Protein AF-A0A8T1H163-F1 (afdb_monomer_lite)

Foldseek 3Di:
DPPVLVVQLVCCQPPVDHDPPPVSRVVSVVCNVQWHADPNFIWGFDFDDDPPDPTDTATATEDEPVCVVVVVVDCCVDPVVPPDDDVSSVSVVVNHYDYDD

InterPro domains:
  IPR041588 Integrase zinc-binding domain [PF17921] (67-101)

Radius of gyration: 15.66 Å; chains: 1; bounding box: 33×38×44 Å

Sequence (101 aa):
MRTPWIPALIAFLKNDALALDPQLSTNTILMAPHYSVKNGVLMRKVHLIARAEPAQSLQVPLIPLPFISTLQRHCHSGVLAAHIGVNKTLDKVRKHAYWHG

Structure (mmCIF, N/CA/C/O backbone):
data_AF-A0A8T1H163-F1
#
_entry.id   AF-A0A8T1H163-F1
#
loop_
_atom_site.group_PDB
_atom_site.id
_atom_site.type_symbol
_atom_site.label_atom_id
_atom_site.label_alt_id
_atom_site.label_comp_id
_atom_site.label_asym_id
_atom_site.label_entity_id
_atom_site.label_seq_id
_atom_site.pdbx_PDB_ins_code
_atom_site.Cartn_x
_atom_site.Cartn_y
_atom_site.Cartn_z
_atom_site.occupancy
_atom_site.B_iso_or_equiv
_atom_site.auth_seq_id
_atom_site.auth_comp_id
_atom_site.auth_asym_id
_atom_site.auth_atom_id
_atom_site.pdbx_PDB_model_num
ATOM 1 N N . MET A 1 1 ? 4.248 -17.129 -0.485 1.00 49.00 1 MET A N 1
ATOM 2 C CA . MET A 1 1 ? 3.922 -16.648 0.875 1.00 49.00 1 MET A CA 1
ATOM 3 C C . MET A 1 1 ? 2.816 -15.608 0.751 1.00 49.00 1 MET A C 1
ATOM 5 O O . MET A 1 1 ? 2.981 -14.683 -0.035 1.00 49.00 1 MET A O 1
ATOM 9 N N . ARG A 1 2 ? 1.664 -15.781 1.416 1.00 58.44 2 ARG A N 1
ATOM 10 C CA . ARG A 1 2 ? 0.655 -14.708 1.497 1.00 58.44 2 ARG A CA 1
ATOM 11 C C . ARG A 1 2 ? 1.270 -13.583 2.323 1.00 58.44 2 ARG A C 1
ATOM 13 O O . ARG A 1 2 ? 1.722 -13.849 3.426 1.00 58.44 2 ARG A O 1
ATOM 20 N N . THR A 1 3 ? 1.319 -12.368 1.793 1.00 64.38 3 THR A N 1
ATOM 21 C CA . THR A 1 3 ? 1.699 -11.167 2.543 1.00 64.38 3 THR A CA 1
ATOM 22 C C . THR A 1 3 ? 0.478 -10.706 3.343 1.00 64.38 3 THR A C 1
ATOM 24 O O . THR A 1 3 ? -0.425 -10.109 2.755 1.00 64.38 3 THR A O 1
ATOM 27 N N . PRO A 1 4 ? 0.391 -10.994 4.659 1.00 82.44 4 PRO A N 1
ATOM 28 C CA . PRO A 1 4 ? -0.827 -10.763 5.446 1.00 82.44 4 PRO A CA 1
ATOM 29 C C . PRO A 1 4 ? -1.195 -9.276 5.560 1.00 82.44 4 PRO A C 1
ATOM 31 O O . PRO A 1 4 ? -2.347 -8.941 5.820 1.00 82.44 4 PRO A O 1
ATOM 34 N N . TRP A 1 5 ? -0.245 -8.378 5.293 1.00 89.88 5 TRP A N 1
ATOM 35 C CA . TRP A 1 5 ? -0.451 -6.933 5.336 1.00 89.88 5 TRP A CA 1
ATOM 36 C C . TRP A 1 5 ? -1.312 -6.386 4.193 1.00 89.88 5 TRP A C 1
ATOM 38 O O . TRP A 1 5 ? -2.024 -5.414 4.409 1.00 89.88 5 TRP A O 1
ATOM 48 N N . ILE A 1 6 ? -1.308 -6.993 2.997 1.00 90.12 6 ILE A N 1
ATOM 49 C CA . ILE A 1 6 ? -2.132 -6.514 1.871 1.00 90.12 6 ILE A CA 1
ATOM 50 C C . ILE A 1 6 ? -3.632 -6.606 2.197 1.00 90.12 6 ILE A C 1
ATOM 52 O O . ILE A 1 6 ? -4.313 -5.584 2.108 1.00 90.12 6 ILE A O 1
ATOM 56 N N . PRO A 1 7 ? -4.180 -7.779 2.580 1.00 91.38 7 PRO A N 1
ATOM 57 C CA . PRO A 1 7 ? -5.593 -7.871 2.931 1.00 91.38 7 PRO A CA 1
ATOM 58 C C . PRO A 1 7 ? -5.935 -7.060 4.186 1.00 91.38 7 PRO A C 1
ATOM 60 O O . PRO A 1 7 ? -7.007 -6.464 4.218 1.00 91.38 7 PRO A O 1
ATOM 63 N N . ALA A 1 8 ? -5.032 -6.966 5.172 1.00 93.31 8 ALA A N 1
ATOM 64 C CA . ALA A 1 8 ? -5.236 -6.123 6.353 1.00 93.31 8 ALA A CA 1
ATOM 65 C C . ALA A 1 8 ? -5.370 -4.637 5.981 1.00 93.31 8 ALA A C 1
ATOM 67 O O . ALA A 1 8 ? -6.300 -3.964 6.414 1.00 93.31 8 ALA A O 1
ATOM 68 N N . LEU A 1 9 ? -4.499 -4.143 5.099 1.00 94.31 9 LEU A N 1
ATOM 69 C CA . LEU A 1 9 ? -4.531 -2.760 4.640 1.00 94.31 9 LEU A CA 1
ATOM 70 C C . LEU A 1 9 ? -5.759 -2.462 3.774 1.00 94.31 9 LEU A C 1
ATOM 72 O O . LEU A 1 9 ? -6.343 -1.390 3.895 1.00 94.31 9 LEU A O 1
ATOM 76 N N . ILE A 1 10 ? -6.191 -3.406 2.930 1.00 93.50 10 ILE A N 1
ATOM 77 C CA . ILE A 1 10 ? -7.447 -3.272 2.176 1.00 93.50 10 ILE A CA 1
ATOM 78 C C . ILE A 1 10 ? -8.646 -3.216 3.129 1.00 93.50 10 ILE A C 1
ATOM 80 O O . ILE A 1 10 ? -9.531 -2.387 2.930 1.00 93.50 10 ILE A O 1
ATOM 84 N N . ALA A 1 11 ? -8.689 -4.082 4.145 1.00 94.44 11 ALA A N 1
ATOM 85 C CA . ALA A 1 11 ? -9.774 -4.105 5.122 1.00 94.44 11 ALA A CA 1
ATOM 86 C C . ALA A 1 11 ? -9.848 -2.792 5.914 1.00 94.44 11 ALA A C 1
ATOM 88 O O . ALA A 1 11 ? -10.935 -2.227 6.041 1.00 94.44 11 ALA A O 1
ATOM 89 N N . PHE A 1 12 ? -8.698 -2.271 6.349 1.00 95.69 12 PHE A N 1
ATOM 90 C CA . PHE A 1 12 ? -8.604 -0.986 7.035 1.00 95.69 12 PHE A CA 1
ATOM 91 C C . PHE A 1 12 ? -9.043 0.178 6.140 1.00 95.69 12 PHE A C 1
ATOM 93 O O . PHE A 1 12 ? -9.934 0.929 6.502 1.00 95.69 12 PHE A O 1
ATOM 100 N N . LEU A 1 13 ? -8.502 0.292 4.925 1.00 95.31 13 LEU A N 1
ATOM 101 C CA . LEU A 1 13 ? -8.815 1.413 4.029 1.00 95.31 13 LEU A CA 1
ATOM 102 C C . LEU A 1 13 ? -10.259 1.417 3.505 1.00 95.31 13 LEU A C 1
ATOM 104 O O . LEU A 1 13 ? -10.735 2.462 3.068 1.00 95.31 13 LEU A O 1
ATOM 108 N N . LYS A 1 14 ? -10.931 0.260 3.462 1.00 95.12 14 LYS A N 1
ATOM 109 C CA . LYS A 1 14 ? -12.318 0.161 2.981 1.00 95.12 14 LYS A CA 1
ATOM 110 C C . LYS A 1 14 ? -13.354 0.248 4.096 1.00 95.12 14 LYS A C 1
ATOM 112 O O . LYS A 1 14 ? -14.446 0.733 3.832 1.00 95.12 14 LYS A O 1
ATOM 117 N N . ASN A 1 15 ? -13.044 -0.294 5.273 1.00 95.06 15 ASN A N 1
ATOM 118 C CA . ASN A 1 15 ? -14.032 -0.553 6.322 1.00 95.06 15 ASN A CA 1
ATOM 119 C C . ASN A 1 15 ? -13.552 -0.143 7.727 1.00 95.06 15 ASN A C 1
ATOM 121 O O . ASN A 1 15 ? -14.170 -0.561 8.701 1.00 95.06 15 ASN A O 1
ATOM 125 N N . ASP A 1 16 ? -12.414 0.550 7.849 1.00 94.31 16 ASP A N 1
ATOM 126 C CA . ASP A 1 16 ? -11.757 0.886 9.125 1.00 94.31 16 ASP A CA 1
ATOM 127 C C . ASP A 1 16 ? -11.482 -0.337 10.028 1.00 94.31 16 ASP A C 1
ATOM 129 O O . ASP A 1 16 ? -11.319 -0.238 11.244 1.00 94.31 16 ASP A O 1
ATOM 133 N N . ALA A 1 17 ? -11.386 -1.526 9.423 1.00 96.12 17 ALA A N 1
ATOM 134 C CA . ALA A 1 17 ? -11.174 -2.783 10.128 1.00 96.12 17 ALA A CA 1
ATOM 135 C C . ALA A 1 17 ? -9.678 -3.044 10.364 1.00 96.12 17 ALA A C 1
ATOM 137 O O . ALA A 1 17 ? -8.922 -3.299 9.423 1.00 96.12 17 ALA A O 1
AT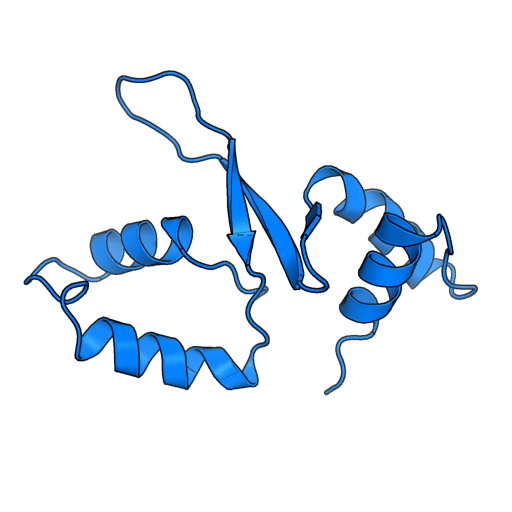OM 138 N N . LEU A 1 18 ? -9.259 -3.023 11.630 1.00 94.81 18 LEU A N 1
ATOM 139 C CA . LEU A 1 18 ? -7.894 -3.346 12.046 1.00 94.81 18 LEU A CA 1
ATOM 140 C C . LEU A 1 18 ? -7.739 -4.827 12.405 1.00 94.81 18 LEU A C 1
ATOM 142 O O . LEU A 1 18 ? -8.655 -5.471 12.913 1.00 94.81 18 LEU A O 1
ATOM 146 N N . ALA A 1 19 ? -6.546 -5.365 12.156 1.00 93.38 19 ALA A N 1
ATOM 147 C CA . ALA A 1 19 ? -6.193 -6.707 12.601 1.00 93.38 19 ALA A CA 1
ATOM 148 C C . ALA A 1 19 ? -6.086 -6.770 14.134 1.00 93.38 19 ALA A C 1
ATOM 150 O O . ALA A 1 19 ? -5.628 -5.823 14.767 1.00 93.38 19 ALA A O 1
ATOM 151 N N . LEU A 1 20 ? -6.448 -7.915 14.720 1.00 93.50 20 LEU A N 1
ATOM 152 C CA . LEU A 1 20 ? -6.250 -8.170 16.155 1.00 93.50 20 LEU A CA 1
ATOM 153 C C . LEU A 1 20 ? -4.771 -8.324 16.524 1.00 93.50 20 LEU A C 1
ATOM 155 O O . LEU A 1 20 ? -4.391 -8.080 17.664 1.00 93.50 20 LEU A O 1
ATOM 159 N N . ASP A 1 21 ? -3.943 -8.725 15.559 1.00 94.50 21 ASP A N 1
ATOM 160 C CA . ASP A 1 21 ? -2.500 -8.800 15.735 1.00 94.50 21 ASP A CA 1
ATOM 161 C C . ASP A 1 21 ? -1.910 -7.382 15.921 1.00 94.50 21 ASP A C 1
ATOM 163 O O . ASP A 1 21 ? -2.026 -6.555 15.006 1.00 94.50 21 ASP A O 1
ATOM 167 N N . PRO A 1 22 ? -1.280 -7.071 17.074 1.00 93.19 22 PRO A N 1
ATOM 168 C CA . PRO A 1 22 ? -0.804 -5.720 17.385 1.00 93.19 22 PRO A CA 1
ATOM 169 C C . PRO A 1 22 ? 0.275 -5.204 16.428 1.00 93.19 22 PRO A C 1
ATOM 171 O O . PRO A 1 22 ? 0.345 -4.007 16.136 1.00 93.19 22 PRO A O 1
ATOM 174 N N . GLN A 1 23 ? 1.127 -6.096 15.920 1.00 93.81 23 GLN A N 1
ATOM 175 C CA . GLN A 1 23 ? 2.190 -5.719 14.996 1.00 93.81 23 GLN A CA 1
ATOM 176 C C . GLN A 1 23 ? 1.609 -5.376 13.620 1.00 93.81 23 GLN A C 1
ATOM 178 O O . GLN A 1 23 ? 1.959 -4.357 13.021 1.00 93.81 23 GLN A O 1
ATOM 183 N N . LEU A 1 24 ? 0.687 -6.197 13.125 1.00 94.06 24 LEU A N 1
ATOM 184 C CA . LEU A 1 24 ? 0.003 -5.997 11.857 1.00 94.06 24 LEU A CA 1
ATOM 185 C C . LEU A 1 24 ? -0.885 -4.752 11.876 1.00 94.06 24 LEU A C 1
ATOM 187 O O . LEU A 1 24 ? -0.895 -4.015 10.890 1.00 94.06 24 LEU A O 1
ATOM 191 N N . SER A 1 25 ? -1.599 -4.484 12.971 1.00 94.56 25 SER A N 1
ATOM 192 C CA . SER A 1 25 ? -2.420 -3.276 13.109 1.00 94.56 25 SER A CA 1
ATOM 193 C C . SER A 1 25 ? -1.567 -2.008 13.147 1.00 94.56 25 SER A C 1
ATOM 195 O O . SER A 1 25 ? -1.829 -1.082 12.379 1.00 94.56 25 SER A O 1
ATOM 197 N N . THR A 1 26 ? -0.480 -2.002 13.926 1.00 96.06 26 THR A N 1
ATOM 198 C CA . THR A 1 26 ? 0.488 -0.892 13.959 1.00 96.06 26 THR A CA 1
ATOM 199 C C . THR A 1 26 ? 1.063 -0.623 12.569 1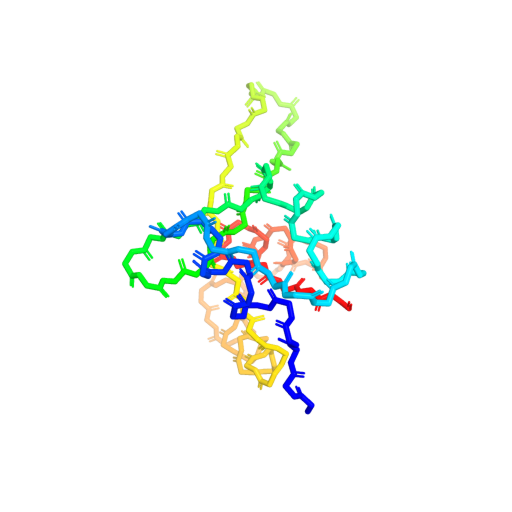.00 96.06 26 THR A C 1
ATOM 201 O O . THR A 1 26 ? 1.020 0.506 12.078 1.00 96.06 26 THR A O 1
ATOM 204 N N . ASN A 1 27 ? 1.532 -1.669 11.882 1.00 93.44 27 ASN A N 1
ATOM 205 C CA . ASN A 1 27 ? 2.056 -1.545 10.522 1.00 93.44 27 ASN A CA 1
ATOM 206 C C . ASN A 1 27 ? 0.995 -1.029 9.541 1.00 93.44 27 ASN A C 1
ATOM 208 O O . ASN A 1 27 ? 1.296 -0.197 8.688 1.00 93.44 27 ASN A O 1
ATOM 212 N N . THR A 1 28 ? -0.254 -1.478 9.675 1.00 95.19 28 THR A N 1
ATOM 213 C CA . THR A 1 28 ? -1.370 -1.031 8.830 1.00 95.19 28 THR A CA 1
ATOM 214 C C . THR A 1 28 ? -1.612 0.472 8.977 1.00 95.19 28 THR A C 1
ATOM 216 O O . THR A 1 28 ? -1.694 1.169 7.965 1.00 95.19 28 THR A O 1
ATOM 219 N N . ILE A 1 29 ? -1.638 0.985 10.211 1.00 95.81 29 ILE A N 1
ATOM 220 C C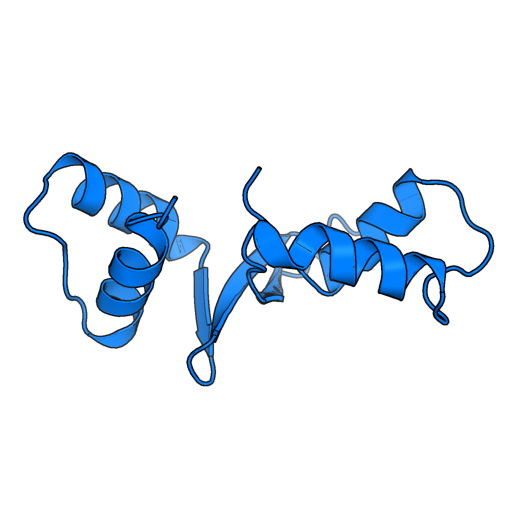A . ILE A 1 29 ? -1.817 2.417 10.498 1.00 95.81 29 ILE A CA 1
ATOM 221 C C . ILE A 1 29 ? -0.665 3.238 9.910 1.00 95.81 29 ILE A C 1
ATOM 223 O O . ILE A 1 29 ? -0.904 4.240 9.238 1.00 95.81 29 ILE A O 1
ATOM 227 N N . LEU A 1 30 ? 0.581 2.794 10.102 1.00 95.38 30 LEU A N 1
ATOM 228 C CA . LEU A 1 30 ? 1.759 3.488 9.570 1.00 95.38 30 LEU A CA 1
ATOM 229 C C . LEU A 1 30 ? 1.778 3.514 8.035 1.00 95.38 30 LEU A C 1
ATOM 231 O O . LEU A 1 30 ? 2.225 4.483 7.423 1.00 95.38 30 LEU A O 1
ATOM 235 N N . MET A 1 31 ? 1.289 2.455 7.391 1.00 93.94 31 MET A N 1
ATOM 236 C CA . MET A 1 31 ? 1.272 2.353 5.935 1.00 93.94 31 MET A CA 1
ATOM 237 C C . MET A 1 31 ? 0.117 3.130 5.297 1.00 93.94 31 MET A C 1
ATOM 239 O O . MET A 1 31 ? 0.308 3.689 4.214 1.00 93.94 31 MET A O 1
ATOM 243 N N . ALA A 1 32 ? -1.056 3.182 5.935 1.00 94.94 32 ALA A N 1
ATOM 244 C CA . ALA A 1 32 ? -2.300 3.706 5.365 1.00 94.94 32 ALA A CA 1
ATOM 245 C C . ALA A 1 32 ? -2.197 5.077 4.667 1.00 94.94 32 ALA A C 1
ATOM 247 O O . ALA A 1 32 ? -2.722 5.194 3.556 1.00 94.94 32 ALA A O 1
ATOM 248 N N . PRO A 1 33 ? -1.468 6.087 5.189 1.00 94.38 33 PRO A N 1
ATOM 249 C CA . PRO A 1 33 ? -1.339 7.383 4.519 1.00 94.38 33 PRO A CA 1
ATOM 250 C C . PRO A 1 33 ? -0.781 7.293 3.094 1.00 94.38 33 PRO A C 1
ATOM 252 O O . PRO A 1 33 ? -1.101 8.128 2.241 1.00 94.38 33 PRO A O 1
ATOM 255 N N . HIS A 1 34 ? 0.022 6.266 2.810 1.00 92.94 34 HIS A N 1
ATOM 256 C CA . HIS A 1 34 ? 0.682 6.066 1.525 1.00 92.94 34 HIS A CA 1
ATOM 257 C C . HIS A 1 34 ? -0.122 5.234 0.526 1.00 92.94 34 HIS A C 1
ATOM 259 O O . HIS A 1 34 ? 0.345 5.036 -0.598 1.00 92.94 34 HIS A O 1
ATOM 265 N N . TYR A 1 35 ? -1.296 4.736 0.904 1.00 94.19 35 TYR A N 1
ATOM 266 C CA . TYR A 1 35 ? -2.105 3.874 0.052 1.00 94.19 35 TYR A CA 1
ATOM 267 C C . TYR A 1 35 ? -3.543 4.386 -0.081 1.00 94.19 35 TYR A C 1
ATOM 269 O O . TYR A 1 35 ? -3.987 5.290 0.625 1.00 94.19 35 TYR A O 1
ATOM 277 N N . SER A 1 36 ? -4.255 3.835 -1.054 1.00 94.25 36 SER A N 1
ATOM 278 C CA . SER A 1 36 ? -5.697 3.985 -1.251 1.00 94.25 36 SER A CA 1
ATOM 279 C C . SER A 1 36 ? -6.234 2.726 -1.928 1.00 94.25 36 SER A C 1
ATOM 281 O O . SER A 1 36 ? -5.467 1.963 -2.513 1.00 94.25 36 SER A O 1
ATOM 283 N N . VAL A 1 37 ? -7.544 2.490 -1.875 1.00 94.12 37 VAL A N 1
ATOM 284 C CA . VAL A 1 37 ? -8.179 1.419 -2.654 1.00 94.12 37 VAL A CA 1
ATOM 285 C C . VAL A 1 37 ? -9.048 2.042 -3.739 1.00 94.12 37 VAL A C 1
ATOM 287 O O . VAL A 1 37 ? -9.894 2.885 -3.451 1.00 94.12 37 VAL A O 1
ATOM 290 N N . LYS A 1 38 ? -8.850 1.626 -4.991 1.00 91.81 38 LYS A N 1
ATOM 291 C CA . LYS A 1 38 ? -9.672 2.032 -6.140 1.00 91.81 38 LYS A CA 1
ATOM 292 C C . LYS A 1 38 ? -10.112 0.794 -6.903 1.00 91.81 38 LYS A C 1
ATOM 294 O O . LYS A 1 38 ? -9.272 -0.012 -7.282 1.00 91.81 38 LYS A O 1
ATOM 299 N N . ASN A 1 39 ? -11.418 0.631 -7.116 1.00 88.88 39 ASN A N 1
ATOM 300 C CA . ASN A 1 39 ? -11.995 -0.507 -7.851 1.00 88.88 39 ASN A CA 1
ATOM 301 C C . ASN A 1 39 ? -11.498 -1.881 -7.352 1.00 88.88 39 ASN A C 1
ATOM 303 O O . ASN A 1 39 ? -11.235 -2.783 -8.137 1.00 88.88 39 ASN A O 1
ATOM 307 N N . GLY A 1 40 ? -11.309 -2.027 -6.036 1.00 85.00 40 GLY A N 1
ATOM 308 C CA . GLY A 1 40 ? -10.792 -3.261 -5.431 1.00 85.00 40 GLY A CA 1
ATOM 309 C C . GLY A 1 40 ? -9.277 -3.470 -5.552 1.00 85.00 40 GLY A C 1
ATOM 310 O O . GLY A 1 40 ? -8.766 -4.446 -5.012 1.00 85.00 40 GLY A O 1
ATOM 311 N N . VAL A 1 41 ? -8.550 -2.552 -6.192 1.00 88.06 41 VAL A N 1
ATOM 312 C CA . VAL A 1 41 ? -7.090 -2.585 -6.322 1.00 88.06 41 VAL A CA 1
ATOM 313 C C . VAL A 1 41 ? -6.454 -1.668 -5.283 1.00 88.06 41 VAL A C 1
ATOM 315 O O . VAL A 1 41 ? -6.867 -0.519 -5.109 1.00 88.06 41 VAL A O 1
ATOM 318 N N . LEU A 1 42 ? -5.431 -2.173 -4.592 1.00 92.38 42 LEU A N 1
ATOM 319 C CA . LEU A 1 42 ? -4.612 -1.378 -3.683 1.00 92.38 42 LEU A CA 1
ATOM 320 C C . LEU A 1 42 ? -3.649 -0.509 -4.501 1.00 92.38 42 LEU A C 1
ATOM 322 O O . LEU A 1 42 ? -2.847 -1.015 -5.284 1.00 92.38 42 LEU A O 1
ATOM 326 N N . MET A 1 43 ? -3.728 0.800 -4.313 1.00 93.44 43 MET A N 1
ATOM 327 C CA . MET A 1 43 ? -2.945 1.805 -5.022 1.00 93.44 43 MET A CA 1
ATOM 328 C C . MET A 1 43 ? -1.903 2.401 -4.077 1.00 93.44 43 MET A C 1
ATOM 330 O O . MET A 1 43 ? -2.227 2.772 -2.950 1.00 93.44 43 MET A O 1
ATOM 334 N N . ARG A 1 44 ? -0.657 2.535 -4.533 1.00 92.56 44 ARG A N 1
ATOM 335 C CA . ARG A 1 44 ? 0.417 3.241 -3.829 1.00 92.56 44 ARG A CA 1
ATOM 336 C C . ARG A 1 44 ? 0.469 4.691 -4.295 1.00 92.56 44 ARG A C 1
ATOM 338 O O . ARG A 1 44 ? 0.542 4.953 -5.494 1.00 92.56 44 ARG A O 1
ATOM 345 N N . LYS A 1 45 ? 0.515 5.624 -3.345 1.00 90.38 45 LYS A N 1
ATOM 346 C CA . LYS A 1 45 ? 0.895 7.016 -3.593 1.00 90.38 45 LYS A CA 1
ATOM 347 C C . LYS A 1 45 ? 2.410 7.082 -3.780 1.00 90.38 45 LYS A C 1
ATOM 349 O O . LYS A 1 45 ? 3.170 6.705 -2.882 1.00 90.38 45 LYS A O 1
ATOM 354 N N . VAL A 1 46 ? 2.847 7.531 -4.948 1.00 84.81 46 VAL A N 1
ATOM 355 C CA . VAL A 1 46 ? 4.256 7.722 -5.295 1.00 84.81 46 VAL A CA 1
ATOM 356 C C . VAL A 1 46 ? 4.502 9.196 -5.577 1.00 84.81 46 VAL A C 1
ATOM 358 O O . VAL A 1 46 ? 3.748 9.837 -6.306 1.00 84.81 46 VAL A O 1
ATOM 361 N N . HIS A 1 47 ? 5.559 9.740 -4.983 1.00 80.25 47 HIS A N 1
ATOM 362 C CA . HIS A 1 47 ? 6.006 11.093 -5.279 1.00 80.25 47 HIS A CA 1
ATOM 363 C C . HIS A 1 47 ? 7.004 11.020 -6.422 1.00 80.25 47 HIS A C 1
ATOM 365 O O . HIS A 1 47 ? 8.069 10.413 -6.290 1.00 80.25 47 HIS A O 1
ATOM 371 N N . LEU A 1 48 ? 6.642 11.611 -7.555 1.00 68.62 48 LEU A N 1
ATOM 372 C CA . LEU A 1 48 ? 7.570 11.767 -8.660 1.00 68.62 48 LEU A CA 1
ATOM 373 C C . LEU A 1 48 ? 8.358 13.050 -8.422 1.00 68.62 48 LEU A C 1
ATOM 375 O O . LEU A 1 48 ? 7.785 14.137 -8.361 1.00 68.62 48 LEU A O 1
ATOM 379 N N . ILE A 1 49 ? 9.676 12.921 -8.286 1.00 63.59 49 ILE A N 1
ATOM 380 C CA . ILE A 1 49 ? 10.560 14.084 -8.290 1.00 63.59 49 ILE A CA 1
ATOM 381 C C . ILE A 1 49 ? 10.570 14.617 -9.724 1.00 63.59 49 ILE A C 1
ATOM 383 O O . ILE A 1 49 ? 11.175 14.018 -10.615 1.00 63.59 49 ILE A O 1
ATOM 387 N N . ALA A 1 50 ? 9.872 15.724 -9.963 1.00 57.72 50 ALA A N 1
ATOM 388 C CA . ALA A 1 50 ? 9.980 16.463 -11.209 1.00 57.72 50 ALA A CA 1
ATOM 389 C C . ALA A 1 50 ? 11.073 17.528 -11.059 1.00 57.72 50 ALA A C 1
ATOM 391 O O . ALA A 1 50 ? 11.119 18.250 -10.070 1.00 57.72 50 ALA A O 1
ATOM 392 N N . ARG A 1 51 ? 11.983 17.613 -12.038 1.00 58.41 51 ARG A N 1
ATOM 393 C CA . ARG A 1 51 ? 13.110 18.564 -12.010 1.00 58.41 51 ARG A CA 1
ATOM 394 C C . ARG A 1 51 ? 12.697 20.019 -12.291 1.00 58.41 51 ARG A C 1
ATOM 396 O O . ARG A 1 51 ? 13.533 20.898 -12.134 1.00 58.41 51 ARG A O 1
ATOM 403 N N . ALA A 1 52 ? 11.457 20.261 -12.724 1.00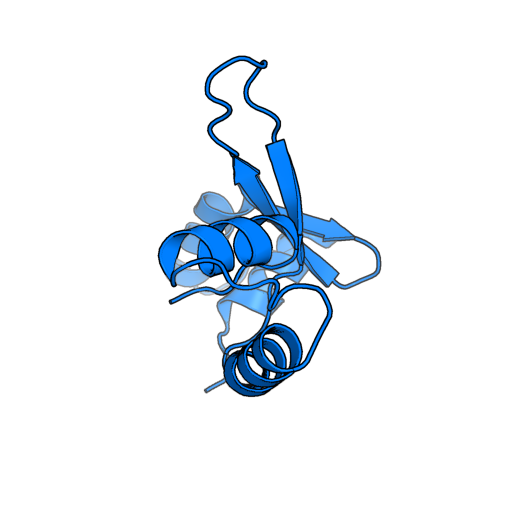 56.56 52 ALA A N 1
ATOM 404 C CA . ALA A 1 52 ? 10.983 21.580 -13.161 1.00 56.56 52 ALA A CA 1
ATOM 405 C C . ALA A 1 52 ? 9.474 21.834 -12.937 1.00 56.56 52 ALA A C 1
ATOM 407 O O . ALA A 1 52 ? 8.988 22.892 -13.305 1.00 56.56 52 ALA A O 1
ATOM 408 N N . GLU A 1 53 ? 8.735 20.894 -12.337 1.00 57.75 53 GLU A N 1
ATOM 409 C CA . GLU A 1 53 ? 7.282 20.990 -12.106 1.00 57.75 53 GLU A CA 1
ATOM 410 C C . GLU A 1 53 ? 6.979 20.724 -10.623 1.00 57.75 53 GLU A C 1
ATOM 412 O O . GLU A 1 53 ? 7.784 20.055 -9.962 1.00 57.75 53 GLU A O 1
ATOM 417 N N . PRO A 1 54 ? 5.834 21.181 -10.078 1.00 58.78 54 PRO A N 1
ATOM 418 C CA . PRO A 1 54 ? 5.421 20.824 -8.725 1.00 58.78 54 PRO A CA 1
ATOM 419 C C . PRO A 1 54 ? 5.431 19.303 -8.545 1.00 58.78 54 PRO A C 1
ATOM 421 O O . PRO A 1 54 ? 5.001 18.567 -9.435 1.00 58.78 54 PRO A O 1
ATOM 424 N N . ALA A 1 55 ? 5.918 18.817 -7.401 1.00 62.81 55 ALA A N 1
ATOM 425 C CA . ALA A 1 55 ? 5.929 17.388 -7.106 1.00 62.81 55 ALA A CA 1
ATOM 426 C C . ALA A 1 55 ? 4.499 16.828 -7.183 1.00 62.81 55 ALA A C 1
ATOM 428 O O . ALA A 1 55 ? 3.656 17.114 -6.333 1.00 62.81 55 ALA A O 1
ATOM 429 N N . GLN A 1 56 ? 4.217 16.031 -8.212 1.00 63.31 56 GLN A N 1
ATOM 430 C CA . GLN A 1 56 ? 2.912 15.401 -8.377 1.00 63.31 56 GLN A CA 1
ATOM 431 C C . GLN A 1 56 ? 2.893 14.082 -7.601 1.00 63.31 56 GLN A C 1
ATOM 433 O O . GLN A 1 56 ? 3.770 13.225 -7.765 1.00 63.31 56 GLN A O 1
ATOM 438 N N . SER A 1 57 ? 1.883 13.915 -6.745 1.00 72.62 57 SER A N 1
ATOM 439 C CA . SER A 1 57 ? 1.575 12.625 -6.130 1.00 72.62 57 SER A CA 1
ATOM 440 C C . SER A 1 57 ? 0.764 11.798 -7.123 1.00 72.62 57 SER A C 1
ATOM 442 O O . SER A 1 57 ? -0.367 12.151 -7.458 1.00 72.62 57 SER A O 1
ATOM 444 N N . LEU A 1 58 ? 1.344 10.707 -7.617 1.00 83.69 58 LEU A N 1
ATOM 445 C CA . LEU A 1 58 ? 0.672 9.770 -8.510 1.00 83.69 58 LEU A CA 1
ATOM 446 C C . LEU A 1 58 ? 0.164 8.565 -7.716 1.00 83.69 58 LEU A C 1
ATOM 448 O O . LEU A 1 58 ? 0.785 8.146 -6.743 1.00 83.69 58 LEU A O 1
ATOM 452 N N . GLN A 1 59 ? -0.957 7.984 -8.136 1.00 88.56 59 GLN A N 1
ATOM 453 C CA . GLN A 1 59 ? -1.447 6.717 -7.594 1.00 88.56 59 GLN A CA 1
ATOM 454 C C . GLN A 1 59 ? -1.234 5.610 -8.620 1.00 88.56 59 GLN A C 1
ATOM 456 O O . GLN A 1 59 ? -1.801 5.667 -9.708 1.00 88.56 59 GLN A O 1
ATOM 461 N N . VAL A 1 60 ? -0.451 4.597 -8.257 1.00 89.00 60 VAL A N 1
ATOM 462 C CA . VAL A 1 60 ? -0.131 3.452 -9.122 1.00 89.00 60 VAL A CA 1
ATOM 463 C C . VAL A 1 60 ? -0.571 2.139 -8.471 1.00 89.00 60 VAL A C 1
ATOM 465 O O . VAL A 1 60 ? -0.526 2.041 -7.244 1.00 89.00 60 VAL A O 1
ATOM 468 N N . PRO A 1 61 ? -1.005 1.124 -9.236 1.00 90.31 61 PRO A N 1
ATOM 469 C CA . PRO A 1 61 ? -1.394 -0.170 -8.681 1.00 90.31 61 PRO A CA 1
ATOM 470 C C . PRO A 1 61 ? -0.221 -0.868 -7.979 1.00 90.31 61 PRO A C 1
ATOM 472 O O . PRO A 1 61 ? 0.905 -0.879 -8.488 1.00 90.31 61 PRO A O 1
ATOM 475 N N . LEU A 1 62 ? -0.496 -1.477 -6.819 1.00 89.25 62 LEU A N 1
ATOM 476 C CA . LEU A 1 62 ? 0.414 -2.410 -6.162 1.00 89.25 62 LEU A CA 1
ATOM 477 C C . LEU A 1 62 ? 0.386 -3.749 -6.907 1.00 89.25 62 LEU A C 1
ATOM 479 O O . LEU A 1 62 ? -0.656 -4.392 -7.023 1.00 89.25 62 LEU A O 1
ATOM 483 N N . ILE A 1 63 ? 1.551 -4.193 -7.354 1.00 86.00 63 ILE A N 1
ATOM 484 C CA . ILE A 1 63 ? 1.743 -5.450 -8.060 1.00 86.00 63 ILE A CA 1
ATOM 485 C C . ILE A 1 63 ? 2.291 -6.494 -7.083 1.00 86.00 63 ILE A C 1
ATOM 487 O O . ILE A 1 63 ? 3.346 -6.270 -6.481 1.00 86.00 63 ILE A O 1
ATOM 491 N N . PRO A 1 64 ? 1.625 -7.650 -6.924 1.00 77.38 64 PRO A N 1
ATOM 492 C CA . PRO A 1 64 ? 2.155 -8.738 -6.112 1.00 77.38 64 PRO A CA 1
ATOM 493 C C . PRO A 1 64 ? 3.429 -9.335 -6.727 1.00 77.38 64 PRO A C 1
ATOM 495 O O . PRO A 1 64 ? 3.513 -9.496 -7.946 1.00 77.38 64 PRO A O 1
ATOM 498 N N . LEU A 1 65 ? 4.382 -9.741 -5.877 1.00 76.94 65 LEU A N 1
ATOM 499 C CA . LEU A 1 65 ? 5.687 -10.288 -6.286 1.00 76.94 65 LEU A CA 1
ATOM 500 C C . LEU A 1 65 ? 5.628 -11.336 -7.423 1.00 76.94 65 LEU A C 1
ATOM 502 O O . LEU A 1 65 ? 6.419 -11.216 -8.359 1.00 76.94 65 LEU A O 1
ATOM 506 N N . PRO A 1 66 ? 4.689 -12.312 -7.433 1.00 77.25 66 PRO A N 1
ATOM 507 C CA . PRO A 1 66 ? 4.617 -13.312 -8.504 1.00 77.25 66 PRO A CA 1
ATOM 508 C C . PRO A 1 66 ? 4.385 -12.733 -9.908 1.00 77.25 66 PRO A C 1
ATOM 510 O O . PRO A 1 66 ? 4.720 -13.376 -10.897 1.00 77.25 66 PRO A O 1
ATOM 513 N N . PHE A 1 67 ? 3.824 -11.525 -10.011 1.00 75.12 67 PHE A N 1
ATOM 514 C CA . PHE A 1 67 ? 3.509 -10.877 -11.286 1.00 75.12 67 PHE A CA 1
ATOM 515 C C . PHE A 1 67 ? 4.626 -9.953 -11.791 1.00 75.12 67 PHE A C 1
ATOM 517 O O . PHE A 1 67 ? 4.560 -9.493 -12.933 1.00 75.12 67 PHE A O 1
ATOM 524 N N . ILE A 1 68 ? 5.668 -9.699 -10.988 1.00 74.75 68 ILE A N 1
ATOM 525 C CA . ILE A 1 68 ? 6.766 -8.790 -11.354 1.00 74.75 68 ILE A CA 1
ATOM 526 C C . ILE A 1 68 ? 7.497 -9.282 -12.602 1.00 74.75 68 ILE A C 1
ATOM 528 O O . ILE A 1 68 ? 7.735 -8.492 -13.512 1.00 74.75 68 ILE A O 1
ATOM 532 N N . SER A 1 69 ? 7.808 -10.577 -12.688 1.00 71.50 69 SER A N 1
ATOM 533 C CA . SER A 1 69 ? 8.518 -11.150 -13.842 1.00 71.50 69 SER A CA 1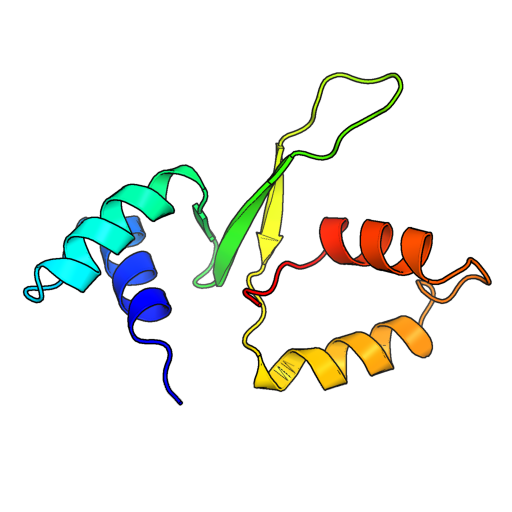
ATOM 534 C C . SER A 1 69 ? 7.713 -11.020 -15.141 1.00 71.50 69 SER A C 1
ATOM 536 O O . SER A 1 69 ? 8.268 -10.758 -16.209 1.00 71.50 69 SER A O 1
ATOM 538 N N . THR A 1 70 ? 6.387 -11.133 -15.052 1.00 75.50 70 THR A N 1
ATOM 539 C CA . THR A 1 70 ? 5.473 -10.917 -16.178 1.00 75.50 70 THR A CA 1
ATOM 540 C C . THR A 1 70 ? 5.452 -9.457 -16.613 1.00 75.50 70 THR A C 1
ATOM 542 O O . THR A 1 70 ? 5.526 -9.191 -17.812 1.00 75.50 70 THR A O 1
ATOM 545 N N . LEU A 1 71 ? 5.423 -8.510 -15.669 1.00 70.31 71 LEU A N 1
ATOM 546 C CA . LEU A 1 71 ? 5.523 -7.086 -15.995 1.00 70.31 71 LEU A CA 1
ATOM 547 C C . LEU A 1 71 ? 6.879 -6.719 -16.586 1.00 70.31 71 LEU A C 1
ATOM 549 O O . LEU A 1 71 ? 6.919 -5.998 -17.574 1.00 70.31 71 LEU A O 1
ATOM 553 N N . GLN A 1 72 ? 7.979 -7.233 -16.037 1.00 68.94 72 GLN A N 1
ATOM 554 C CA . GLN A 1 72 ? 9.318 -6.995 -16.575 1.00 68.94 72 GLN A CA 1
ATOM 555 C C . GLN A 1 72 ? 9.412 -7.467 -18.027 1.00 68.94 72 GLN A C 1
ATOM 557 O O . GLN A 1 72 ? 9.818 -6.695 -18.893 1.00 68.94 72 GLN A O 1
ATOM 562 N N . ARG A 1 73 ? 8.960 -8.693 -18.319 1.00 70.31 73 ARG A N 1
ATOM 563 C CA . ARG A 1 73 ? 8.899 -9.221 -19.688 1.00 70.31 73 ARG A CA 1
ATOM 564 C C . ARG A 1 73 ? 8.023 -8.353 -20.594 1.00 70.31 73 ARG A C 1
ATOM 566 O O . ARG A 1 73 ? 8.450 -8.005 -21.686 1.00 70.31 73 ARG A O 1
ATOM 573 N N . HIS A 1 74 ? 6.841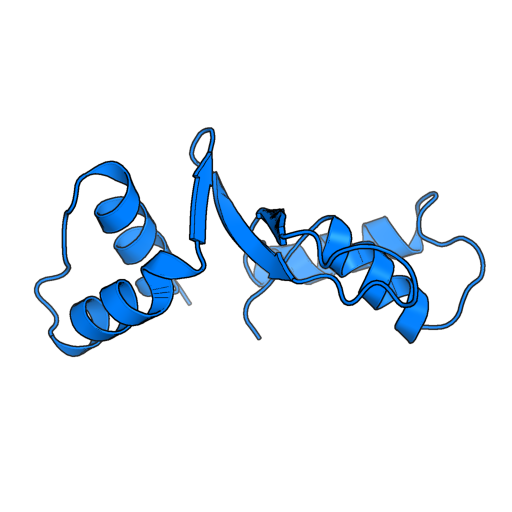 -7.945 -20.134 1.00 65.75 74 HIS A N 1
ATOM 574 C CA . HIS A 1 74 ? 5.960 -7.068 -20.908 1.00 65.75 74 HIS A CA 1
ATOM 575 C C . HIS A 1 74 ? 6.596 -5.694 -21.189 1.00 65.75 74 HIS A C 1
ATOM 577 O O . HIS A 1 74 ? 6.545 -5.206 -22.315 1.00 65.75 74 HIS A O 1
ATOM 583 N N . CYS A 1 75 ? 7.253 -5.087 -20.199 1.00 66.00 75 CYS A N 1
ATOM 584 C CA . CYS A 1 75 ? 7.960 -3.818 -20.357 1.00 66.00 75 CYS A CA 1
ATOM 585 C C . CYS A 1 75 ? 9.178 -3.930 -21.283 1.00 66.00 75 CYS A C 1
ATOM 587 O O . CYS A 1 75 ? 9.471 -2.961 -21.975 1.00 66.00 75 CYS A O 1
ATOM 589 N N . HIS A 1 76 ? 9.855 -5.084 -21.319 1.00 61.12 76 HIS A N 1
ATOM 590 C CA . HIS A 1 76 ? 10.955 -5.367 -22.247 1.00 61.12 76 HIS A CA 1
ATOM 591 C C . HIS A 1 76 ? 10.487 -5.651 -23.684 1.00 61.12 76 HIS A C 1
ATOM 593 O O . HIS A 1 76 ? 11.246 -5.405 -24.615 1.00 61.12 76 HIS A O 1
ATOM 599 N N . SER A 1 77 ? 9.255 -6.134 -23.876 1.00 60.72 77 SER A N 1
ATOM 600 C CA . SER A 1 77 ? 8.697 -6.471 -25.197 1.00 60.72 77 SER A CA 1
ATOM 601 C C . SER A 1 77 ? 7.751 -5.410 -25.788 1.00 60.72 77 SER A C 1
ATOM 603 O O . SER A 1 77 ? 7.324 -5.561 -26.928 1.00 60.72 77 SER A O 1
ATOM 605 N N . GLY A 1 78 ? 7.388 -4.361 -25.039 1.00 56.97 78 GLY A N 1
ATOM 606 C CA . GLY A 1 78 ? 6.403 -3.343 -25.445 1.00 56.97 78 GLY A CA 1
ATOM 607 C C . GLY A 1 78 ? 6.984 -1.950 -25.730 1.00 56.97 78 GLY A C 1
ATOM 608 O O . GLY A 1 78 ? 8.172 -1.710 -25.562 1.00 56.97 78 GLY A O 1
ATOM 609 N N . VAL A 1 79 ? 6.125 -0.980 -26.083 1.00 50.91 79 VAL A N 1
ATOM 610 C CA . VAL A 1 79 ? 6.460 0.444 -26.378 1.00 50.91 79 VAL A CA 1
ATOM 611 C C . VAL A 1 79 ? 7.269 1.142 -25.261 1.00 50.91 79 VAL A C 1
ATOM 613 O O . VAL A 1 79 ? 7.975 2.126 -25.496 1.00 50.91 79 VAL A O 1
ATOM 616 N N . LEU A 1 80 ? 7.225 0.620 -24.031 1.00 51.53 80 LEU A N 1
ATOM 617 C CA . LEU A 1 80 ? 8.035 1.095 -22.903 1.00 51.53 80 LEU A CA 1
ATOM 618 C C . LEU A 1 80 ? 9.534 0.765 -23.042 1.00 51.53 80 LEU A C 1
ATOM 620 O O . LEU A 1 80 ? 10.345 1.465 -22.433 1.00 51.53 80 LEU A O 1
ATOM 624 N N . ALA A 1 81 ? 9.885 -0.214 -23.883 1.00 51.50 81 ALA A N 1
ATOM 625 C CA . ALA A 1 81 ? 11.239 -0.656 -24.216 1.00 51.50 81 ALA A CA 1
ATOM 626 C C . ALA A 1 81 ? 11.986 0.278 -25.181 1.00 51.50 81 ALA A C 1
ATOM 628 O O . ALA A 1 81 ? 13.071 -0.076 -25.641 1.00 51.50 81 ALA A O 1
ATOM 629 N N . ALA A 1 82 ? 11.435 1.458 -25.506 1.00 49.78 82 ALA A N 1
ATOM 630 C CA . ALA A 1 82 ? 12.152 2.456 -26.293 1.00 49.78 82 ALA A CA 1
ATOM 631 C C . ALA A 1 82 ? 13.556 2.650 -25.697 1.00 49.78 82 ALA A C 1
ATOM 633 O O . ALA A 1 82 ? 13.682 2.989 -24.521 1.00 49.78 82 ALA A O 1
ATOM 634 N N . HIS A 1 83 ? 14.551 2.356 -26.533 1.00 53.91 83 HIS A N 1
ATOM 635 C CA . HIS A 1 83 ? 15.980 2.108 -26.332 1.00 53.91 83 HIS A CA 1
ATOM 636 C C . HIS A 1 83 ? 16.695 3.013 -25.309 1.00 53.91 83 HIS A C 1
ATOM 638 O O . HIS A 1 83 ? 17.522 3.857 -25.651 1.00 53.91 83 HIS A O 1
ATOM 644 N N . ILE A 1 84 ? 16.370 2.878 -24.028 1.00 53.44 84 ILE A N 1
ATOM 645 C CA . ILE A 1 84 ? 16.819 3.800 -22.995 1.00 53.44 84 ILE A CA 1
ATOM 646 C C . ILE A 1 84 ? 17.239 2.979 -21.765 1.00 53.44 84 ILE A C 1
ATOM 648 O O . ILE A 1 84 ? 16.497 2.122 -21.303 1.00 53.44 84 ILE A O 1
ATOM 652 N N . GLY A 1 85 ? 18.453 3.227 -21.259 1.00 55.56 85 GLY A N 1
ATOM 653 C CA . GLY A 1 85 ? 19.095 2.429 -20.205 1.00 55.56 85 GLY A CA 1
ATOM 654 C C . GLY A 1 85 ? 18.249 2.181 -18.943 1.00 55.56 85 GLY A C 1
ATOM 655 O O . GLY A 1 85 ? 17.338 2.941 -18.617 1.00 55.56 85 GLY A O 1
ATOM 656 N N . VAL A 1 86 ? 18.611 1.123 -18.209 1.00 57.97 86 VAL A N 1
ATOM 657 C CA . VAL A 1 86 ? 17.889 0.496 -17.076 1.00 57.97 86 VAL A CA 1
ATOM 658 C C . VAL A 1 86 ? 17.192 1.480 -16.121 1.00 57.97 86 VAL A C 1
ATOM 660 O O . VAL A 1 86 ? 16.026 1.284 -15.776 1.00 57.97 86 VAL A O 1
ATOM 663 N N . ASN A 1 87 ? 17.856 2.573 -15.735 1.00 53.91 87 ASN A N 1
ATOM 664 C CA . ASN A 1 87 ? 17.302 3.557 -14.795 1.00 53.91 87 ASN A CA 1
ATOM 665 C C . ASN A 1 87 ? 16.074 4.302 -15.342 1.00 53.91 87 ASN A C 1
ATOM 667 O O . ASN A 1 87 ? 15.108 4.527 -14.617 1.00 53.91 87 ASN A O 1
ATOM 671 N N . LYS A 1 88 ? 16.063 4.639 -16.634 1.00 59.88 88 LYS A N 1
ATOM 672 C CA . LYS A 1 88 ? 14.925 5.327 -17.261 1.00 59.88 88 LYS A CA 1
ATOM 673 C C . LYS A 1 88 ? 13.760 4.363 -17.523 1.00 59.88 88 LYS A C 1
ATOM 675 O O . LYS A 1 88 ? 12.607 4.795 -17.515 1.00 59.88 88 LYS A O 1
ATOM 680 N N . THR A 1 89 ? 14.034 3.067 -17.690 1.00 62.81 89 THR A N 1
ATOM 681 C CA . THR A 1 89 ? 13.000 2.019 -17.704 1.00 62.81 89 THR A CA 1
ATOM 682 C C . THR A 1 89 ? 12.332 1.907 -16.337 1.00 62.81 89 THR A C 1
ATOM 684 O O . THR A 1 89 ? 11.107 1.922 -16.265 1.00 62.81 89 THR A O 1
ATOM 687 N N . LEU A 1 90 ? 13.101 1.900 -15.243 1.00 65.56 90 LEU A N 1
ATOM 688 C CA . LEU A 1 90 ? 12.552 1.861 -13.881 1.00 65.56 90 LEU A CA 1
ATOM 689 C C . LEU A 1 90 ? 11.703 3.089 -13.537 1.00 65.56 90 LEU A C 1
ATOM 691 O O . LEU A 1 90 ? 10.618 2.926 -12.983 1.00 65.56 90 LEU A O 1
ATOM 695 N N . ASP A 1 91 ? 12.132 4.299 -13.904 1.00 66.94 91 ASP A N 1
ATOM 696 C CA . ASP A 1 91 ? 11.317 5.505 -13.701 1.00 66.94 91 ASP A CA 1
ATOM 697 C C . ASP A 1 91 ? 10.012 5.463 -14.503 1.00 66.94 91 ASP A C 1
ATOM 699 O O . ASP A 1 91 ? 8.966 5.881 -14.006 1.00 66.94 91 ASP A O 1
ATOM 703 N N . LYS A 1 92 ? 10.030 4.912 -15.725 1.00 69.19 92 LYS A N 1
ATOM 704 C CA . LYS A 1 92 ? 8.798 4.666 -16.486 1.00 69.19 92 LYS A CA 1
ATOM 705 C C . LYS A 1 92 ? 7.906 3.648 -15.785 1.00 69.19 92 LYS A C 1
ATOM 707 O O . LYS A 1 92 ? 6.710 3.898 -15.673 1.00 69.19 92 LYS A O 1
ATOM 712 N N . VAL A 1 93 ? 8.448 2.540 -15.281 1.00 70.19 93 VAL A N 1
ATOM 713 C CA . VAL A 1 93 ? 7.633 1.528 -14.591 1.00 70.19 93 VAL A CA 1
ATOM 714 C C . VAL A 1 93 ? 7.033 2.091 -13.299 1.00 70.19 93 VAL A C 1
ATOM 716 O O . VAL A 1 93 ? 5.847 1.896 -13.057 1.00 70.19 93 VAL A O 1
ATOM 719 N N . ARG A 1 94 ? 7.786 2.880 -12.521 1.00 72.25 94 ARG A N 1
ATOM 720 C CA . ARG A 1 94 ? 7.307 3.519 -11.277 1.00 72.25 94 ARG A CA 1
ATOM 721 C C . ARG A 1 94 ? 6.152 4.499 -11.482 1.00 72.25 94 ARG A C 1
ATOM 723 O O . ARG A 1 94 ? 5.405 4.754 -10.543 1.00 72.25 94 ARG A O 1
ATOM 730 N N . LYS A 1 95 ? 5.979 5.025 -12.698 1.00 74.12 95 LYS A N 1
ATOM 731 C CA . LYS A 1 95 ? 4.800 5.820 -13.080 1.00 74.12 95 LYS A CA 1
ATOM 732 C C . LYS A 1 95 ? 3.550 4.972 -13.338 1.00 74.12 95 LYS A C 1
ATOM 734 O O . LYS A 1 95 ? 2.461 5.518 -13.397 1.00 74.12 95 LYS A O 1
ATOM 739 N N . HIS A 1 96 ? 3.685 3.661 -13.508 1.00 76.88 96 HIS A N 1
ATOM 740 C CA . HIS A 1 96 ? 2.580 2.782 -13.904 1.00 76.88 96 HIS A CA 1
ATOM 741 C C . HIS A 1 96 ? 2.298 1.674 -12.890 1.00 76.88 96 HIS A C 1
ATOM 743 O O . HIS A 1 96 ? 1.204 1.122 -12.893 1.00 76.88 96 HIS A O 1
ATOM 749 N N . ALA A 1 97 ? 3.260 1.337 -12.033 1.00 81.50 97 ALA A N 1
ATOM 750 C CA . ALA A 1 97 ? 3.150 0.249 -11.077 1.00 81.50 97 ALA A CA 1
ATOM 751 C C . ALA A 1 97 ? 4.116 0.435 -9.901 1.00 81.50 97 ALA A C 1
ATOM 753 O O . ALA A 1 97 ? 5.200 1.003 -10.042 1.00 81.50 97 ALA A O 1
ATOM 754 N N . TYR A 1 98 ? 3.743 -0.111 -8.747 1.00 84.00 98 TYR A N 1
ATOM 755 C CA . TYR A 1 98 ? 4.609 -0.231 -7.578 1.00 84.00 98 TYR A CA 1
ATOM 756 C C . TYR A 1 98 ? 4.628 -1.684 -7.103 1.00 84.00 98 TYR A C 1
ATOM 758 O O . TYR A 1 98 ? 3.606 -2.359 -7.141 1.00 84.00 98 TYR A O 1
ATOM 766 N N . TRP A 1 99 ? 5.763 -2.170 -6.618 1.00 82.00 99 TRP A N 1
ATOM 767 C CA . TRP A 1 99 ? 5.853 -3.436 -5.892 1.00 82.00 99 TRP A CA 1
ATOM 768 C C . TRP A 1 99 ? 6.646 -3.220 -4.610 1.00 82.00 99 TRP A C 1
ATOM 770 O O . TRP A 1 99 ? 7.537 -2.371 -4.550 1.00 82.00 99 TRP A O 1
ATOM 780 N N . HIS A 1 100 ? 6.289 -3.977 -3.578 1.00 72.25 100 HIS A N 1
ATOM 781 C CA . HIS A 1 100 ? 7.047 -4.008 -2.335 1.00 72.25 100 HIS A CA 1
ATOM 782 C C . HIS A 1 100 ? 8.240 -4.951 -2.525 1.00 72.25 100 HIS A C 1
ATOM 784 O O . HIS A 1 100 ? 8.038 -6.058 -3.027 1.00 72.25 100 HIS A O 1
ATOM 790 N N . GLY A 1 101 ? 9.449 -4.476 -2.218 1.00 62.88 101 GLY A N 1
ATOM 791 C CA . GLY A 1 101 ? 10.692 -5.255 -2.294 1.00 62.88 101 GLY A CA 1
ATOM 792 C C . GLY A 1 101 ? 10.866 -6.178 -1.103 1.00 62.88 101 GLY A C 1
ATOM 793 O O . GLY A 1 101 ? 10.344 -5.825 -0.023 1.00 62.88 101 GLY A O 1
#

Organism: NCBI:txid29920

pLDDT: mean 78.43, std 15.19, range [49.0, 96.12]

Secondary structure (DSSP, 8-state):
---THHHHHHHHHHH----SSHHHHHHHHHHGGGEEEETTEEEEEEEE--SSS--EEEEEEBPPGGGHHHHHHHHHHSGGGSS--HHHHHHHHHTT-B---